Protein AF-A0A7R9WR29-F1 (afdb_monomer_lite)

Foldseek 3Di:
DLVLLLFLAPVSLVVLVVCCVVPVCLQCVADPFQDGSLLNLLQNADPDPDPPPPDPPPPVPPVNDSVVSSVVSNVVSCVSPVCQLCRATNQRDGSLVNNVRHDVSSNVVSVVSNCVVPVPDPPVDRDPDPPPVPVCVVNPPPPD

Secondary structure (DSSP, 8-state):
-HHHHH--SHHHHHHHHHHHHH-GGGGS---TTS--HHHHHHH-----S--TT------S-GGG-HHHHHHHHHHHHHHH-GGGGG---TTS--HHHHHTTS-HHHHHHHHHHHHHH-TT--TT---SS----TTTHHHHTT--

Radius of gyration: 15.44 Å; chains: 1; bounding box: 42×30×42 Å

pLDDT: mean 76.86, std 19.45, range [32.66, 97.06]

Sequence (144 aa):
MHYAAVSRSHEAFDIVKRIAELAPQSLDHADARGRLPLHYAALSPLLPRSNPDGYMVVDDDDDDDPNEIALRTLRYLIRAYPPGVMRKDDDLCVPWHYAQFADSRRGELLLDSTIEADPGLDHYLVPDGEVRWDIVQICHMNSY

Organism: NCBI:txid1486917

Structure (mmCIF, N/CA/C/O backbone):
data_AF-A0A7R9WR29-F1
#
_entry.id   AF-A0A7R9WR29-F1
#
loop_
_atom_site.group_PDB
_atom_site.id
_atom_site.type_symbol
_atom_site.label_atom_id
_atom_site.label_alt_id
_atom_site.label_comp_id
_atom_site.label_asym_id
_atom_site.label_entity_id
_atom_site.label_seq_id
_atom_site.pdbx_PDB_ins_code
_atom_site.Cartn_x
_atom_site.Cartn_y
_atom_site.Cartn_z
_atom_site.occupancy
_atom_site.B_iso_or_equiv
_atom_site.auth_seq_id
_atom_site.auth_comp_id
_atom_site.auth_asym_id
_atom_site.auth_atom_id
_atom_site.pdbx_PDB_model_num
ATOM 1 N N . MET A 1 1 ? -8.251 -7.319 -6.249 1.00 84.00 1 MET A N 1
ATOM 2 C CA . MET A 1 1 ? -7.565 -6.045 -5.948 1.00 84.00 1 MET A CA 1
ATOM 3 C C . MET A 1 1 ? -6.106 -6.255 -5.554 1.00 84.00 1 MET A C 1
ATOM 5 O O . MET A 1 1 ? -5.259 -5.720 -6.248 1.00 84.00 1 MET A O 1
ATOM 9 N N . HIS A 1 2 ? -5.798 -7.082 -4.544 1.00 85.56 2 HIS A N 1
ATOM 10 C CA . HIS A 1 2 ? -4.422 -7.376 -4.090 1.00 85.56 2 HIS A CA 1
ATOM 11 C C . HIS A 1 2 ? -3.409 -7.671 -5.217 1.00 85.56 2 HIS A C 1
ATOM 13 O O . HIS A 1 2 ? -2.386 -7.004 -5.305 1.00 85.56 2 HIS A O 1
ATOM 19 N N . TYR A 1 3 ? -3.726 -8.589 -6.140 1.00 83.44 3 TYR A N 1
ATOM 20 C CA . TYR A 1 3 ? -2.842 -8.917 -7.272 1.00 83.44 3 TYR A CA 1
ATOM 21 C C . TYR A 1 3 ? -2.610 -7.760 -8.252 1.00 83.44 3 TYR A C 1
ATOM 23 O O . TYR A 1 3 ? -1.525 -7.628 -8.804 1.00 83.44 3 TYR A O 1
ATOM 31 N N . ALA A 1 4 ? -3.615 -6.910 -8.469 1.00 85.25 4 ALA A N 1
ATOM 32 C CA . ALA A 1 4 ? -3.455 -5.743 -9.329 1.00 85.25 4 ALA A CA 1
ATOM 33 C C . ALA A 1 4 ? -2.592 -4.670 -8.643 1.00 85.25 4 ALA A C 1
ATOM 35 O O . ALA A 1 4 ? -1.818 -4.001 -9.310 1.00 85.25 4 ALA A O 1
ATOM 36 N N . ALA A 1 5 ? -2.664 -4.563 -7.311 1.00 86.00 5 ALA A N 1
ATOM 37 C CA . ALA A 1 5 ? -1.912 -3.581 -6.531 1.00 86.00 5 ALA A CA 1
ATOM 38 C C . ALA A 1 5 ? -0.395 -3.840 -6.485 1.00 86.00 5 ALA A C 1
ATOM 40 O O . ALA A 1 5 ? 0.364 -2.895 -6.300 1.00 86.00 5 ALA A O 1
ATOM 41 N N . VAL A 1 6 ? 0.057 -5.090 -6.656 1.00 84.75 6 VAL A N 1
ATOM 42 C CA . VAL A 1 6 ? 1.496 -5.415 -6.749 1.00 84.75 6 VAL A CA 1
ATOM 43 C C . VAL A 1 6 ? 2.046 -5.291 -8.177 1.00 84.75 6 VAL A C 1
ATOM 45 O O . VAL A 1 6 ? 3.256 -5.138 -8.359 1.00 84.75 6 VAL A O 1
ATOM 48 N N . SER A 1 7 ? 1.169 -5.363 -9.182 1.00 83.38 7 SER A N 1
ATOM 49 C CA . SER A 1 7 ? 1.547 -5.286 -10.593 1.00 83.38 7 SER A CA 1
ATOM 50 C C . SER A 1 7 ? 2.016 -3.880 -10.973 1.00 83.38 7 SER A C 1
ATOM 52 O O . SER A 1 7 ? 1.637 -2.883 -10.365 1.00 83.38 7 SER A O 1
ATOM 54 N N . ARG A 1 8 ? 2.861 -3.818 -12.000 1.00 81.50 8 ARG A N 1
ATOM 55 C CA . ARG A 1 8 ? 3.545 -2.608 -12.466 1.00 81.50 8 ARG A CA 1
ATOM 56 C C . ARG A 1 8 ? 3.156 -2.204 -13.884 1.00 81.50 8 ARG A C 1
ATOM 58 O O . ARG A 1 8 ? 3.945 -1.581 -14.578 1.00 81.50 8 ARG A O 1
ATOM 65 N N . SER A 1 9 ? 1.979 -2.617 -14.332 1.00 87.19 9 SER A N 1
ATOM 66 C CA . SER A 1 9 ? 1.491 -2.288 -15.669 1.00 87.19 9 SER A CA 1
ATOM 67 C C . SER A 1 9 ? 0.404 -1.221 -15.606 1.00 87.19 9 SER A C 1
ATOM 69 O O . SER A 1 9 ? -0.324 -1.118 -14.609 1.00 87.19 9 SER A O 1
ATOM 71 N N . HIS A 1 10 ? 0.270 -0.441 -16.677 1.00 87.75 10 HIS A N 1
ATOM 72 C CA . HIS A 1 10 ? -0.795 0.551 -16.802 1.00 87.75 10 HIS A CA 1
ATOM 73 C C . HIS A 1 10 ? -2.181 -0.078 -16.657 1.00 87.75 10 HIS A C 1
ATOM 75 O O . HIS A 1 10 ? -3.036 0.458 -15.952 1.00 87.75 10 HIS A O 1
ATOM 81 N N . GLU A 1 11 ? -2.385 -1.267 -17.227 1.00 91.00 11 GLU A N 1
ATOM 82 C CA . GLU A 1 11 ? -3.655 -1.986 -17.128 1.00 91.00 11 GLU A CA 1
ATOM 83 C C . GLU A 1 11 ? -3.968 -2.346 -15.679 1.00 91.00 11 GLU A C 1
ATOM 85 O O . GLU A 1 11 ? -5.113 -2.241 -15.239 1.00 91.00 11 GLU A O 1
ATOM 90 N N . ALA A 1 12 ? -2.958 -2.755 -14.908 1.00 90.38 12 ALA A N 1
ATOM 91 C CA . ALA A 1 12 ? -3.156 -3.061 -13.503 1.00 90.38 12 ALA A CA 1
ATOM 92 C C . ALA A 1 12 ? -3.493 -1.809 -12.687 1.00 90.38 12 ALA A C 1
ATOM 94 O O . ALA A 1 12 ? -4.398 -1.870 -11.850 1.00 90.38 12 ALA A O 1
ATOM 95 N N . PHE A 1 13 ? -2.837 -0.678 -12.963 1.00 92.75 13 PHE A N 1
ATOM 96 C CA . PHE A 1 13 ? -3.190 0.607 -12.360 1.00 92.75 13 PHE A CA 1
ATOM 97 C C . PHE A 1 13 ? -4.643 0.993 -12.675 1.00 92.75 13 PHE A C 1
ATOM 99 O O . PHE A 1 13 ? -5.404 1.325 -11.762 1.00 92.75 13 PHE A O 1
ATOM 106 N N . ASP A 1 14 ? -5.061 0.886 -13.936 1.00 94.75 14 ASP A N 1
ATOM 107 C CA . ASP A 1 14 ? -6.429 1.198 -14.354 1.00 94.75 14 ASP A CA 1
ATOM 108 C C . ASP A 1 14 ? -7.456 0.263 -13.710 1.00 94.75 14 ASP A C 1
ATOM 110 O O . ASP A 1 14 ? -8.519 0.712 -13.275 1.00 94.75 14 ASP A O 1
ATOM 114 N N . ILE A 1 15 ? -7.130 -1.025 -13.564 1.00 94.81 15 ILE A N 1
ATOM 115 C CA . ILE A 1 15 ? -7.955 -1.987 -12.825 1.00 94.81 15 ILE A CA 1
ATOM 116 C C . ILE A 1 15 ? -8.069 -1.579 -11.353 1.00 94.81 15 ILE A C 1
ATOM 118 O O . ILE A 1 15 ? -9.177 -1.576 -10.812 1.00 94.81 15 ILE A O 1
ATOM 122 N N . VAL A 1 16 ? -6.962 -1.224 -10.691 1.00 94.44 16 VAL A N 1
ATOM 123 C CA . VAL A 1 16 ? -6.971 -0.762 -9.291 1.00 94.44 16 VAL A CA 1
ATOM 124 C C . VAL A 1 16 ? -7.855 0.470 -9.144 1.00 94.44 16 VAL A C 1
ATOM 126 O O . VAL A 1 16 ? -8.746 0.479 -8.290 1.00 94.44 16 VAL A O 1
ATOM 129 N N . LYS A 1 17 ? -7.651 1.472 -10.001 1.00 95.94 17 LYS A N 1
ATOM 130 C CA . LYS A 1 17 ? -8.436 2.706 -10.024 1.00 95.94 17 LYS A CA 1
ATOM 131 C C . LYS A 1 17 ? -9.919 2.411 -10.226 1.00 95.94 17 LYS A C 1
ATOM 133 O O . LYS A 1 17 ? -10.753 2.861 -9.446 1.00 95.94 17 LYS A O 1
ATOM 138 N N . ARG A 1 18 ? -10.256 1.588 -11.220 1.00 96.62 18 ARG A N 1
ATOM 139 C CA . ARG A 1 18 ? -11.647 1.258 -11.537 1.00 96.62 18 ARG A CA 1
ATOM 140 C C . ARG A 1 18 ? -12.334 0.478 -10.420 1.00 96.62 18 ARG A C 1
ATOM 142 O O . ARG A 1 18 ? -13.504 0.728 -10.140 1.00 96.62 18 ARG A O 1
ATOM 149 N N . ILE A 1 19 ? -11.633 -0.457 -9.779 1.00 94.88 19 ILE A N 1
ATOM 150 C CA . ILE A 1 19 ? -12.163 -1.195 -8.626 1.00 94.88 19 ILE A CA 1
ATOM 151 C C . ILE A 1 19 ? -12.405 -0.237 -7.455 1.00 94.88 19 ILE A C 1
ATOM 153 O O . ILE A 1 19 ? -13.479 -0.289 -6.866 1.00 94.88 19 ILE A O 1
ATOM 157 N N . ALA A 1 20 ? -11.457 0.654 -7.149 1.00 95.44 20 ALA A N 1
ATOM 158 C CA . ALA A 1 20 ? -11.601 1.631 -6.071 1.00 95.44 20 ALA A CA 1
ATOM 159 C C . ALA A 1 20 ? -12.769 2.606 -6.307 1.00 95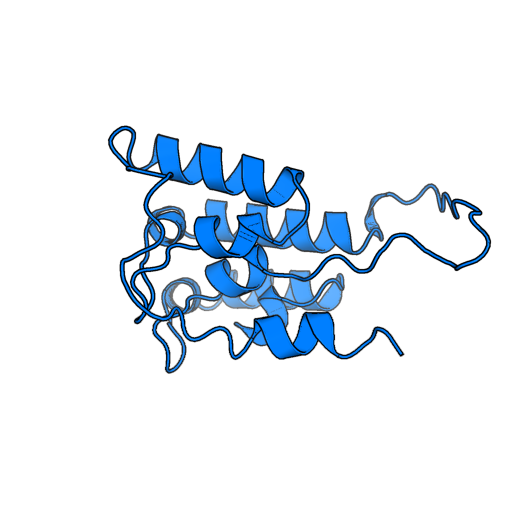.44 20 ALA A C 1
ATOM 161 O O . ALA A 1 20 ? -13.471 2.955 -5.364 1.00 95.44 20 ALA A O 1
ATOM 162 N N . GLU A 1 21 ? -13.013 3.007 -7.557 1.00 95.06 21 GLU A N 1
ATOM 163 C CA . GLU A 1 21 ? -14.147 3.863 -7.930 1.00 95.06 21 GLU A CA 1
ATOM 164 C C . GLU A 1 21 ? -15.499 3.141 -7.816 1.00 95.06 21 GLU A C 1
ATOM 166 O O . GLU A 1 21 ? -16.482 3.733 -7.371 1.00 95.06 21 GLU A O 1
ATOM 171 N N . LEU A 1 22 ? -15.570 1.867 -8.220 1.00 97.06 22 LEU A N 1
ATOM 172 C CA . LEU A 1 22 ? -16.816 1.089 -8.210 1.00 97.06 22 LEU A CA 1
ATOM 173 C C . LEU A 1 22 ? -17.143 0.475 -6.843 1.00 97.06 22 LEU A C 1
ATOM 175 O O . LEU A 1 22 ? -18.313 0.267 -6.525 1.00 97.06 22 LEU A O 1
ATOM 179 N N . ALA A 1 23 ? -16.120 0.142 -6.061 1.00 95.94 23 ALA A N 1
ATOM 180 C CA . ALA A 1 23 ? -16.243 -0.524 -4.773 1.00 95.94 23 ALA A CA 1
ATOM 181 C C . ALA A 1 23 ? -15.191 0.003 -3.776 1.00 95.94 23 ALA A C 1
ATOM 183 O O . ALA A 1 23 ? -14.290 -0.743 -3.401 1.00 95.94 23 ALA A O 1
ATOM 184 N N . PRO A 1 24 ? -15.299 1.254 -3.290 1.00 94.62 24 PRO A N 1
ATOM 185 C CA . PRO A 1 24 ? -14.325 1.847 -2.365 1.00 94.62 24 PRO A CA 1
ATOM 186 C C . PRO A 1 24 ? -14.024 0.993 -1.124 1.00 94.62 24 PRO A C 1
ATOM 188 O O . PRO A 1 24 ? -12.889 0.944 -0.656 1.00 94.62 24 PRO A O 1
ATOM 191 N N . GLN A 1 25 ? -15.017 0.254 -0.621 1.00 93.81 25 GLN A N 1
ATOM 192 C CA . GLN A 1 25 ? -14.868 -0.662 0.511 1.00 93.81 25 GLN A CA 1
ATOM 193 C C . GLN A 1 25 ? -13.861 -1.795 0.260 1.00 93.81 25 GLN A C 1
ATOM 195 O O . GLN A 1 25 ? -13.369 -2.395 1.211 1.00 93.81 25 GLN A O 1
ATOM 200 N N . SER A 1 26 ? -13.528 -2.100 -1.000 1.00 93.81 26 SER A N 1
ATOM 201 C CA . SER A 1 26 ? -12.516 -3.110 -1.316 1.00 93.81 26 SER A CA 1
ATOM 202 C C . SER A 1 26 ? -11.097 -2.671 -0.949 1.00 93.81 26 SER A C 1
ATOM 204 O O . SER A 1 26 ? -10.213 -3.522 -0.895 1.00 93.81 26 SER A O 1
ATOM 206 N N . LEU A 1 27 ? -10.866 -1.375 -0.701 1.00 93.81 27 LEU A N 1
ATOM 207 C CA . LEU A 1 27 ? -9.579 -0.843 -0.236 1.00 93.81 27 LEU A CA 1
ATOM 208 C C . LEU A 1 27 ? -9.243 -1.290 1.198 1.00 93.81 27 LEU A C 1
ATOM 210 O O . LEU A 1 27 ? -8.068 -1.466 1.508 1.00 93.81 27 LEU A O 1
ATOM 214 N N . ASP A 1 28 ? -10.262 -1.522 2.032 1.00 94.75 28 ASP A N 1
ATOM 215 C CA . ASP A 1 28 ? -10.146 -2.063 3.401 1.00 94.75 28 ASP A CA 1
ATOM 216 C C . ASP A 1 28 ? -10.448 -3.575 3.457 1.00 94.75 28 ASP A C 1
ATOM 218 O O . ASP A 1 28 ? -10.523 -4.193 4.518 1.00 94.75 28 ASP A O 1
ATOM 222 N N . HIS A 1 29 ? -10.643 -4.217 2.303 1.00 95.06 29 HIS A N 1
ATOM 223 C CA . HIS A 1 29 ? -10.851 -5.657 2.266 1.00 95.06 29 HIS A CA 1
ATOM 224 C C . HIS A 1 29 ? -9.505 -6.372 2.334 1.00 95.06 29 HIS A C 1
ATOM 226 O O . HIS A 1 29 ? -8.811 -6.483 1.325 1.00 95.06 29 HIS A O 1
ATOM 232 N N . ALA A 1 30 ? -9.153 -6.846 3.524 1.00 94.56 30 ALA A N 1
ATOM 233 C CA . ALA A 1 30 ? -7.947 -7.622 3.763 1.00 94.56 30 ALA A CA 1
ATOM 234 C C . ALA A 1 30 ? -8.013 -9.031 3.149 1.00 94.56 30 ALA A C 1
ATOM 236 O O . ALA A 1 30 ? -9.083 -9.636 3.044 1.00 94.56 30 ALA A O 1
ATOM 237 N N . ASP A 1 31 ? -6.854 -9.564 2.762 1.00 92.69 31 ASP A N 1
ATOM 238 C CA . ASP A 1 31 ? -6.695 -10.978 2.425 1.00 92.69 31 ASP A CA 1
ATOM 239 C C . ASP A 1 31 ? -6.738 -11.886 3.676 1.00 92.69 31 ASP A C 1
ATOM 241 O O . ASP A 1 31 ? -6.980 -11.446 4.799 1.00 92.69 31 ASP A O 1
ATOM 245 N N . ALA A 1 32 ? -6.478 -13.184 3.487 1.00 92.25 32 ALA A N 1
ATOM 246 C CA . ALA A 1 32 ? -6.459 -14.173 4.569 1.00 92.25 32 ALA A CA 1
ATOM 247 C C . ALA A 1 32 ? -5.335 -13.977 5.609 1.00 92.25 32 ALA A C 1
ATOM 249 O O . ALA A 1 32 ? -5.235 -14.792 6.522 1.00 92.25 32 ALA A O 1
ATOM 250 N N . ARG A 1 33 ? -4.475 -12.964 5.446 1.00 87.00 33 ARG A N 1
ATOM 251 C CA . ARG A 1 33 ? -3.405 -12.598 6.383 1.00 87.00 33 ARG A CA 1
ATOM 252 C C . ARG A 1 33 ? -3.574 -11.189 6.952 1.00 87.00 33 ARG A C 1
ATOM 254 O O . ARG A 1 33 ? -2.605 -10.594 7.413 1.00 87.00 33 ARG A O 1
ATOM 261 N N . GLY A 1 34 ? -4.756 -10.592 6.812 1.00 92.31 34 GLY A N 1
ATOM 262 C CA . GLY A 1 34 ? -4.990 -9.222 7.264 1.00 92.31 34 GLY A CA 1
ATOM 263 C C . GLY A 1 34 ? -4.393 -8.149 6.343 1.00 92.31 34 GLY A C 1
ATOM 264 O O . GLY A 1 34 ? -4.498 -6.958 6.640 1.00 92.31 34 GLY A O 1
ATOM 265 N N . ARG A 1 35 ? -3.807 -8.514 5.194 1.00 92.06 35 ARG A N 1
ATOM 266 C CA . ARG A 1 35 ? -3.132 -7.549 4.319 1.00 92.06 35 ARG A CA 1
ATOM 267 C C . ARG A 1 35 ? -4.113 -6.893 3.370 1.00 92.06 35 ARG A C 1
ATOM 269 O O . ARG A 1 35 ? -4.718 -7.547 2.530 1.00 92.06 35 ARG A O 1
ATOM 276 N N . LEU A 1 36 ? -4.195 -5.573 3.462 1.00 94.44 36 LEU A N 1
ATOM 277 C CA . LEU A 1 36 ? -4.823 -4.709 2.463 1.00 94.44 36 LEU A CA 1
ATOM 278 C C . LEU A 1 36 ? -4.062 -4.688 1.123 1.00 94.44 36 LEU A C 1
ATOM 280 O O . LEU A 1 36 ? -2.849 -4.922 1.108 1.00 94.44 36 LEU A O 1
ATOM 284 N N . PRO A 1 37 ? -4.702 -4.254 0.016 1.00 94.12 37 PRO A N 1
ATOM 285 C CA . PRO A 1 37 ? -4.016 -3.981 -1.251 1.00 94.12 37 PRO A CA 1
ATOM 286 C C . PRO A 1 37 ? -2.827 -3.020 -1.104 1.00 94.12 37 PRO A C 1
ATOM 288 O O . PRO A 1 37 ? -1.845 -3.139 -1.831 1.00 94.12 37 PRO A O 1
ATOM 291 N N . LEU A 1 38 ? -2.889 -2.106 -0.130 1.00 94.12 38 LEU A N 1
ATOM 292 C CA . LEU A 1 38 ? -1.826 -1.150 0.165 1.00 94.12 38 LEU A CA 1
ATOM 293 C C . LEU A 1 38 ? -0.515 -1.817 0.634 1.00 94.12 38 LEU A C 1
ATOM 295 O O . LEU A 1 38 ? 0.554 -1.370 0.228 1.00 94.12 38 LEU A O 1
ATOM 299 N N . HIS A 1 39 ? -0.576 -2.918 1.395 1.00 90.94 39 HIS A N 1
ATOM 300 C CA . HIS A 1 39 ? 0.619 -3.685 1.794 1.00 90.94 39 HIS A CA 1
ATOM 301 C C . HIS A 1 39 ? 1.342 -4.271 0.575 1.00 90.94 39 HIS A C 1
ATOM 303 O O . HIS A 1 39 ? 2.565 -4.252 0.476 1.00 90.94 39 HIS A O 1
ATOM 309 N N . TYR A 1 40 ? 0.572 -4.757 -0.398 1.00 88.50 40 TYR A N 1
ATOM 310 C CA . TYR A 1 40 ? 1.109 -5.326 -1.630 1.00 88.50 40 TYR A CA 1
ATOM 311 C C . TYR A 1 40 ? 1.713 -4.270 -2.560 1.00 88.50 40 TYR A C 1
ATOM 313 O O . TYR A 1 40 ? 2.760 -4.512 -3.162 1.00 88.50 40 TYR A O 1
ATOM 321 N N . ALA A 1 41 ? 1.087 -3.094 -2.648 1.00 90.00 41 ALA A N 1
ATOM 322 C CA . ALA A 1 41 ? 1.643 -1.963 -3.389 1.00 90.00 41 ALA A CA 1
ATOM 323 C C . ALA A 1 41 ? 2.958 -1.455 -2.772 1.00 90.00 41 ALA A C 1
ATOM 325 O O . ALA A 1 41 ? 3.861 -1.045 -3.502 1.00 90.00 41 ALA A O 1
ATOM 326 N N . ALA A 1 42 ? 3.085 -1.524 -1.442 1.00 88.31 42 ALA A N 1
ATOM 327 C CA . ALA A 1 42 ? 4.299 -1.156 -0.717 1.00 88.31 42 ALA A CA 1
ATOM 328 C C . ALA A 1 42 ? 5.482 -2.093 -1.019 1.00 88.31 42 ALA A C 1
ATOM 330 O O . ALA A 1 42 ? 6.607 -1.634 -1.191 1.00 88.31 42 ALA A O 1
ATOM 331 N N . LEU A 1 43 ? 5.216 -3.395 -1.139 1.00 80.25 43 LEU A N 1
ATOM 332 C CA . LEU A 1 43 ? 6.235 -4.426 -1.334 1.00 80.25 43 LEU A CA 1
ATOM 333 C C . LEU A 1 43 ? 6.883 -4.431 -2.728 1.00 80.25 43 LEU A C 1
ATOM 335 O O . LEU A 1 43 ? 8.031 -4.847 -2.840 1.00 80.25 43 LEU A O 1
ATOM 339 N N . SER A 1 44 ? 6.139 -4.067 -3.782 1.00 67.44 44 SER A N 1
ATOM 340 C CA . SER A 1 44 ? 6.435 -4.425 -5.184 1.00 67.44 44 SER A CA 1
ATOM 341 C C . SER A 1 44 ? 7.954 -4.474 -5.502 1.00 67.44 44 SER A C 1
ATOM 343 O O . SER A 1 44 ? 8.599 -3.424 -5.580 1.00 67.44 44 SER A O 1
ATOM 345 N N . PRO A 1 45 ? 8.553 -5.674 -5.664 1.00 59.22 45 PRO A N 1
ATOM 346 C CA . PRO A 1 45 ? 10.003 -5.873 -5.560 1.00 59.22 45 PRO A CA 1
ATOM 347 C C . PRO A 1 45 ? 10.769 -5.181 -6.662 1.00 59.22 45 PRO A C 1
ATOM 349 O O . PRO A 1 45 ? 10.440 -5.404 -7.820 1.00 59.22 45 PRO A O 1
ATOM 352 N N . LEU A 1 46 ? 11.807 -4.410 -6.341 1.00 53.69 46 LEU A N 1
ATOM 353 C CA . LEU A 1 46 ? 12.700 -3.821 -7.340 1.00 53.69 46 LEU A CA 1
ATOM 354 C C . LEU A 1 46 ? 13.048 -4.870 -8.409 1.00 53.69 46 LEU A C 1
ATOM 356 O O . LEU A 1 46 ? 13.717 -5.858 -8.128 1.00 53.69 46 LEU A O 1
ATOM 360 N N . LEU A 1 47 ? 12.559 -4.669 -9.636 1.00 49.59 47 LEU A N 1
ATOM 361 C CA . LEU A 1 47 ? 13.244 -5.254 -10.771 1.00 49.59 47 LEU A CA 1
ATOM 362 C C . LEU A 1 47 ? 14.477 -4.370 -10.856 1.00 49.59 47 LEU A C 1
ATOM 364 O O . LEU A 1 47 ? 14.306 -3.146 -10.947 1.00 49.59 47 LEU A O 1
ATOM 368 N N . PRO A 1 48 ? 15.691 -4.920 -10.708 1.00 45.28 48 PRO A N 1
ATOM 369 C CA . PRO A 1 48 ? 16.861 -4.100 -10.910 1.00 45.28 48 PRO A CA 1
ATOM 370 C C . PRO A 1 48 ? 16.719 -3.469 -12.299 1.00 45.28 48 PRO A C 1
ATOM 372 O O . PRO A 1 48 ? 16.313 -4.136 -13.256 1.00 45.28 48 PRO A O 1
ATOM 375 N N . ARG A 1 49 ? 16.986 -2.160 -12.398 1.00 49.34 49 ARG A N 1
ATOM 376 C CA . ARG A 1 49 ? 17.236 -1.496 -13.683 1.00 49.34 49 ARG A CA 1
ATOM 377 C C . ARG A 1 49 ? 18.505 -2.123 -14.259 1.00 49.34 49 ARG A C 1
ATOM 379 O O . ARG A 1 49 ? 19.583 -1.551 -14.178 1.00 49.34 49 ARG A O 1
ATOM 386 N N . SER A 1 50 ? 18.425 -3.352 -14.730 1.00 41.62 50 SER A N 1
ATOM 387 C CA . SER A 1 50 ? 19.579 -4.054 -15.251 1.00 41.62 50 SER A CA 1
ATOM 388 C C . SER A 1 50 ? 19.117 -4.947 -16.375 1.00 41.62 50 SER A C 1
ATOM 390 O O . SER A 1 50 ? 18.823 -6.127 -16.197 1.00 41.62 50 SER A O 1
ATOM 392 N N . ASN A 1 51 ? 19.154 -4.364 -17.566 1.00 44.31 51 ASN A N 1
ATOM 393 C CA . ASN A 1 51 ? 19.839 -5.088 -18.607 1.00 44.31 51 ASN A CA 1
ATOM 394 C C . ASN A 1 51 ? 21.301 -5.304 -18.130 1.00 44.31 51 ASN A C 1
ATOM 396 O O . ASN A 1 51 ? 21.926 -4.333 -17.689 1.00 44.31 51 ASN A O 1
ATOM 400 N N . PRO A 1 52 ? 21.843 -6.534 -18.143 1.00 47.62 52 PRO A N 1
ATOM 401 C CA . PRO A 1 52 ? 23.176 -6.854 -17.610 1.00 47.62 52 PRO A CA 1
ATOM 402 C C . PRO A 1 52 ? 24.335 -6.068 -18.255 1.00 47.62 52 PRO A C 1
ATOM 404 O O . PRO A 1 52 ? 25.431 -6.052 -17.702 1.00 47.62 52 PRO A O 1
ATOM 407 N N . ASP A 1 53 ? 24.085 -5.364 -19.364 1.00 49.38 53 ASP A N 1
ATOM 408 C CA . ASP A 1 53 ? 25.085 -4.595 -20.117 1.00 49.38 53 ASP A CA 1
ATOM 409 C C . ASP A 1 53 ? 25.106 -3.080 -19.826 1.00 49.38 53 ASP A C 1
ATOM 411 O O . ASP A 1 53 ? 25.822 -2.336 -20.494 1.00 49.38 53 ASP A O 1
ATOM 415 N N . GLY A 1 54 ? 24.341 -2.580 -18.848 1.00 41.94 54 GLY A N 1
ATOM 416 C CA . GLY A 1 54 ? 24.528 -1.212 -18.338 1.00 41.94 54 GLY A CA 1
ATOM 417 C C . GLY A 1 54 ? 24.181 -0.063 -19.298 1.00 41.94 54 GLY A C 1
ATOM 418 O O . GLY A 1 54 ? 24.623 1.063 -19.070 1.00 41.94 54 GLY A O 1
ATOM 419 N N . TYR A 1 55 ? 23.384 -0.293 -20.346 1.00 42.91 55 TYR A N 1
ATOM 420 C CA . TYR A 1 55 ? 22.794 0.804 -21.114 1.00 42.91 55 TYR A CA 1
ATOM 421 C C . TYR A 1 55 ? 21.455 1.223 -20.498 1.00 42.91 55 TYR A C 1
ATOM 423 O O . TYR A 1 55 ? 20.535 0.420 -20.350 1.00 42.91 55 TYR A O 1
ATOM 431 N N . MET A 1 56 ? 21.354 2.500 -20.123 1.00 45.12 56 MET A N 1
ATOM 432 C CA . MET A 1 56 ? 20.071 3.124 -19.825 1.00 45.12 56 MET A CA 1
ATOM 433 C C . MET A 1 56 ? 19.290 3.200 -21.136 1.00 45.12 56 MET A C 1
ATOM 435 O O . MET A 1 56 ? 19.647 3.988 -22.010 1.00 45.12 56 MET A O 1
ATOM 439 N N . VAL A 1 57 ? 18.243 2.389 -21.287 1.00 47.34 57 VAL A N 1
ATOM 440 C CA . VAL A 1 57 ? 17.182 2.734 -22.234 1.00 47.34 57 VAL A CA 1
ATOM 441 C C . VAL A 1 57 ? 16.401 3.852 -21.556 1.00 47.34 57 VAL A C 1
ATOM 443 O O . VAL A 1 57 ? 15.545 3.612 -20.711 1.00 47.34 57 VAL A O 1
ATOM 446 N N . VAL A 1 58 ? 16.823 5.084 -21.821 1.00 47.56 58 VAL A N 1
ATOM 447 C CA . VAL A 1 58 ? 15.963 6.253 -21.674 1.00 47.56 58 VAL A CA 1
ATOM 448 C C . VAL A 1 58 ? 15.023 6.220 -22.872 1.00 47.56 58 VAL A C 1
ATOM 450 O O . VAL A 1 58 ? 15.298 6.825 -23.902 1.00 47.56 58 VAL A O 1
ATOM 453 N N . ASP A 1 59 ? 13.965 5.419 -22.774 1.00 50.41 59 ASP A N 1
ATOM 454 C CA . ASP A 1 59 ? 12.763 5.770 -23.517 1.00 50.41 59 ASP A CA 1
ATOM 455 C C . ASP A 1 59 ? 12.205 6.985 -22.767 1.00 50.41 59 ASP A C 1
ATOM 457 O O . ASP A 1 59 ? 11.875 6.893 -21.587 1.00 50.41 59 ASP A O 1
ATOM 461 N N . ASP A 1 60 ? 12.227 8.150 -23.419 1.00 53.09 60 ASP A N 1
ATOM 462 C CA . ASP A 1 60 ? 11.871 9.467 -22.859 1.00 53.09 60 ASP A CA 1
ATOM 463 C C . ASP A 1 60 ? 10.393 9.577 -22.403 1.00 53.09 60 ASP A C 1
ATOM 465 O O . ASP A 1 60 ? 9.952 10.638 -21.960 1.00 53.09 60 ASP A O 1
ATOM 469 N N . ASP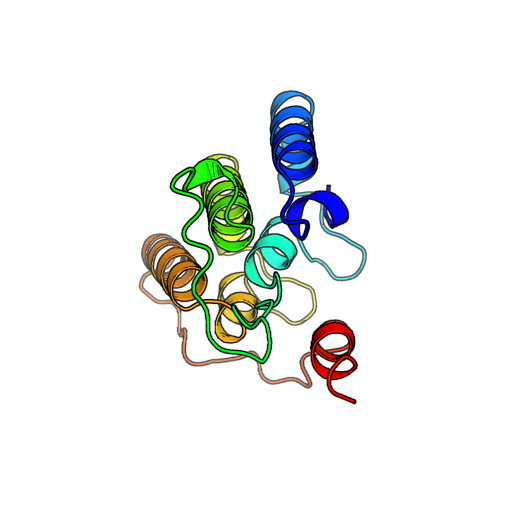 A 1 61 ? 9.627 8.487 -22.476 1.00 56.53 61 ASP A N 1
ATOM 470 C CA . ASP A 1 61 ? 8.276 8.379 -21.941 1.00 56.53 61 ASP A CA 1
ATOM 471 C C . ASP A 1 61 ? 8.338 7.819 -20.506 1.00 56.53 61 ASP A C 1
ATOM 473 O O . ASP A 1 61 ? 8.087 6.641 -20.252 1.00 56.53 61 ASP A O 1
ATOM 477 N N . ASP A 1 62 ? 8.649 8.696 -19.542 1.00 58.03 62 ASP A N 1
ATOM 478 C CA . ASP A 1 62 ? 8.648 8.422 -18.087 1.00 58.03 62 ASP A CA 1
ATOM 479 C C . ASP A 1 62 ? 7.355 7.728 -17.580 1.00 58.03 62 ASP A C 1
ATOM 481 O O . ASP A 1 62 ? 7.341 7.166 -16.481 1.00 58.03 62 ASP A O 1
ATOM 485 N N . ASP A 1 63 ? 6.261 7.770 -18.353 1.00 61.25 63 ASP A N 1
ATOM 486 C CA . ASP A 1 63 ? 4.980 7.144 -18.009 1.00 61.25 63 ASP A CA 1
ATOM 487 C C . ASP A 1 63 ? 5.061 5.604 -17.953 1.00 61.25 63 ASP A C 1
ATOM 489 O O . ASP A 1 63 ? 4.362 5.017 -17.124 1.00 61.25 63 ASP A O 1
ATOM 493 N N . ASP A 1 64 ? 5.939 4.964 -18.737 1.00 71.44 64 ASP A N 1
ATOM 494 C CA . ASP A 1 64 ? 6.050 3.497 -18.822 1.00 71.44 64 ASP A CA 1
ATOM 495 C C . ASP A 1 64 ? 7.069 2.883 -17.832 1.00 71.44 64 ASP A C 1
ATOM 497 O O . ASP A 1 64 ? 7.222 1.657 -17.796 1.00 71.44 64 ASP A O 1
ATOM 501 N N . ASP A 1 65 ? 7.760 3.676 -16.987 1.00 80.25 65 ASP A N 1
ATOM 502 C CA . ASP A 1 65 ? 8.681 3.116 -15.979 1.00 80.25 65 ASP A CA 1
ATOM 503 C C . ASP A 1 65 ? 7.881 2.251 -14.977 1.00 80.25 65 ASP A C 1
ATOM 505 O O . ASP A 1 65 ? 7.081 2.777 -14.189 1.00 80.25 65 ASP A O 1
ATOM 509 N N . PRO A 1 66 ? 8.124 0.924 -14.909 1.00 80.12 66 PRO A N 1
ATOM 510 C CA . PRO A 1 66 ? 7.391 0.030 -14.015 1.00 80.12 66 PRO A CA 1
ATOM 511 C C . PRO A 1 66 ? 7.483 0.443 -12.537 1.00 80.12 66 PRO A C 1
ATOM 513 O O . PRO A 1 66 ? 6.601 0.127 -11.727 1.00 80.12 66 PRO A O 1
ATOM 516 N N . ASN A 1 67 ? 8.555 1.132 -12.139 1.00 80.12 67 ASN A N 1
ATOM 517 C CA . ASN A 1 67 ? 8.695 1.644 -10.784 1.00 80.12 67 ASN A CA 1
ATOM 518 C C . ASN A 1 67 ? 7.854 2.897 -10.539 1.00 80.12 67 ASN A C 1
ATOM 520 O O . ASN A 1 67 ? 7.290 3.002 -9.441 1.00 80.12 67 ASN A O 1
ATOM 524 N N . GLU A 1 68 ? 7.724 3.778 -11.535 1.00 85.75 68 GLU A N 1
ATOM 525 C CA . GLU A 1 68 ? 6.835 4.941 -11.476 1.00 85.75 68 GLU A CA 1
ATOM 526 C C . GLU A 1 68 ? 5.368 4.502 -11.501 1.00 85.75 68 GLU A C 1
ATOM 528 O O . GLU A 1 68 ? 4.586 4.985 -10.685 1.00 85.75 68 GLU A O 1
ATOM 533 N N . ILE A 1 69 ? 4.998 3.495 -12.300 1.00 87.06 69 ILE A N 1
ATOM 534 C CA . ILE A 1 69 ? 3.638 2.925 -12.299 1.00 87.06 69 ILE A CA 1
ATOM 535 C C . ILE A 1 69 ? 3.272 2.359 -10.919 1.00 87.06 69 ILE A C 1
ATOM 537 O O . ILE A 1 69 ? 2.184 2.627 -10.391 1.00 87.06 69 ILE A O 1
ATOM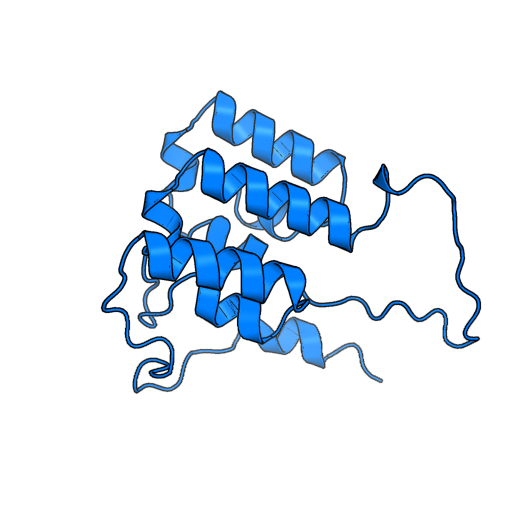 541 N N . ALA A 1 70 ? 4.173 1.613 -10.275 1.00 86.81 70 ALA A N 1
ATOM 542 C CA . ALA A 1 70 ? 3.915 1.124 -8.919 1.00 86.81 70 ALA A CA 1
ATOM 543 C C . ALA A 1 70 ? 3.893 2.255 -7.876 1.00 86.81 70 ALA A C 1
ATOM 545 O O . ALA A 1 70 ? 3.056 2.228 -6.972 1.00 86.81 70 ALA A O 1
ATOM 546 N N . LEU A 1 71 ? 4.737 3.287 -8.006 1.00 88.69 71 LEU A N 1
ATOM 547 C CA . LEU A 1 71 ? 4.665 4.464 -7.133 1.00 88.69 71 LEU A CA 1
ATOM 548 C C . LEU A 1 71 ? 3.345 5.230 -7.322 1.00 88.69 71 LEU A C 1
ATOM 550 O O . LEU A 1 71 ? 2.724 5.647 -6.344 1.00 88.69 71 LEU A O 1
ATOM 554 N N . ARG A 1 72 ? 2.879 5.379 -8.561 1.00 91.50 72 ARG A N 1
ATOM 555 C CA . ARG A 1 72 ? 1.594 5.988 -8.920 1.00 91.50 72 ARG A CA 1
ATOM 556 C C . ARG A 1 72 ? 0.424 5.200 -8.339 1.00 91.50 72 ARG A C 1
ATOM 558 O O . ARG A 1 72 ? -0.487 5.800 -7.767 1.00 91.50 72 ARG A O 1
ATOM 565 N N . THR A 1 73 ? 0.480 3.872 -8.416 1.00 92.38 73 THR A N 1
ATOM 566 C CA . THR A 1 73 ? -0.496 2.967 -7.787 1.00 92.38 73 THR A CA 1
ATOM 567 C C . THR A 1 73 ? -0.524 3.161 -6.274 1.00 92.38 73 THR A C 1
ATOM 569 O O . THR A 1 73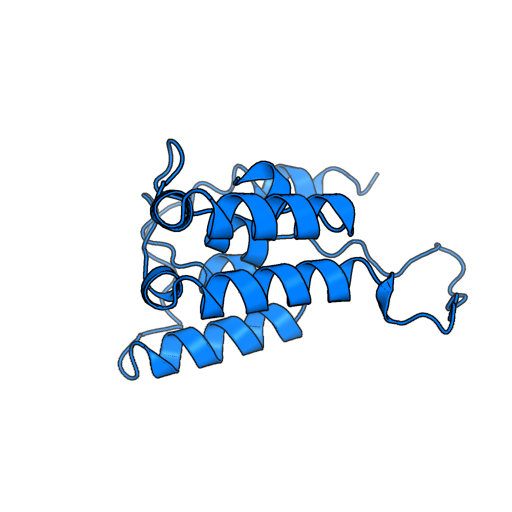 ? -1.593 3.368 -5.698 1.00 92.38 73 THR A O 1
ATOM 572 N N . LEU A 1 74 ? 0.646 3.188 -5.631 1.00 93.75 74 LEU A N 1
ATOM 573 C CA . LEU A 1 74 ? 0.773 3.417 -4.194 1.00 93.75 74 LEU A CA 1
ATOM 574 C C . LEU A 1 74 ? 0.203 4.784 -3.776 1.00 93.75 74 LEU A C 1
ATOM 576 O O . LEU A 1 74 ? -0.643 4.852 -2.885 1.00 93.75 74 LEU A O 1
ATOM 580 N N . ARG A 1 75 ? 0.589 5.866 -4.467 1.00 94.69 75 ARG A N 1
ATOM 581 C CA . ARG A 1 75 ? 0.061 7.224 -4.232 1.00 94.69 75 ARG A CA 1
ATOM 582 C C . ARG A 1 75 ? -1.458 7.273 -4.361 1.00 94.69 75 ARG A C 1
ATOM 584 O O . ARG A 1 75 ? -2.119 7.941 -3.567 1.00 94.69 75 ARG A O 1
ATOM 591 N N . TYR A 1 76 ? -2.010 6.598 -5.366 1.00 96.25 76 TYR A N 1
ATOM 592 C CA . TYR A 1 76 ? -3.453 6.539 -5.561 1.00 96.25 76 TYR A CA 1
ATOM 593 C C . TYR A 1 76 ? -4.145 5.835 -4.389 1.00 96.25 76 TYR A C 1
ATOM 595 O O . TYR A 1 76 ? -5.100 6.382 -3.843 1.00 96.25 76 TYR A O 1
ATOM 603 N N . LEU A 1 77 ? -3.640 4.675 -3.958 1.00 95.81 77 LEU A N 1
ATOM 604 C CA . LEU A 1 77 ? -4.216 3.918 -2.843 1.00 95.81 77 LEU A CA 1
ATOM 605 C C . LEU A 1 77 ? -4.164 4.692 -1.518 1.00 95.81 77 LEU A C 1
ATOM 607 O O . LEU A 1 77 ? -5.170 4.724 -0.814 1.00 95.81 77 LEU A O 1
ATOM 611 N N . ILE A 1 78 ? -3.048 5.368 -1.211 1.00 96.06 78 ILE A N 1
ATOM 612 C CA . ILE A 1 78 ? -2.927 6.223 -0.013 1.00 96.06 78 ILE A CA 1
ATOM 613 C C . ILE A 1 78 ? -3.971 7.344 -0.048 1.00 96.06 78 ILE A C 1
ATOM 615 O O . ILE A 1 78 ? -4.663 7.579 0.937 1.00 96.06 78 ILE A O 1
ATOM 619 N N . ARG A 1 79 ? -4.139 8.016 -1.195 1.00 96.00 79 ARG A N 1
ATOM 620 C CA . ARG A 1 79 ? -5.133 9.094 -1.345 1.00 96.00 79 ARG A CA 1
ATOM 621 C C . ARG A 1 79 ? -6.570 8.589 -1.260 1.00 96.00 79 ARG A C 1
ATOM 623 O O . ARG A 1 79 ? -7.424 9.287 -0.722 1.00 96.00 79 ARG A O 1
ATOM 630 N N . ALA A 1 80 ? -6.842 7.410 -1.813 1.00 96.06 80 ALA A N 1
ATOM 631 C CA . ALA A 1 80 ? -8.175 6.819 -1.824 1.00 96.06 80 ALA A CA 1
ATOM 632 C C . ALA A 1 80 ? -8.576 6.256 -0.451 1.00 96.06 80 ALA A C 1
ATOM 634 O O . ALA A 1 80 ? -9.757 6.276 -0.108 1.00 96.06 80 ALA A O 1
ATOM 635 N N . TYR A 1 81 ? -7.611 5.774 0.340 1.00 96.38 81 TYR A N 1
ATOM 636 C CA . TYR A 1 81 ? -7.853 5.237 1.678 1.00 96.38 81 TYR A CA 1
ATOM 637 C C . TYR A 1 81 ? -6.705 5.559 2.658 1.00 96.38 81 TYR A C 1
ATOM 639 O O . TYR A 1 81 ? -5.917 4.674 3.007 1.00 96.38 81 TYR A O 1
ATOM 647 N N . PRO A 1 82 ? -6.629 6.810 3.158 1.00 95.50 82 PRO A N 1
ATOM 648 C CA . PRO A 1 82 ? -5.563 7.241 4.064 1.00 95.50 82 PRO A CA 1
ATOM 649 C C . PRO A 1 82 ? -5.434 6.410 5.350 1.00 95.50 82 PRO A C 1
ATOM 651 O O . PRO A 1 82 ? -4.309 6.062 5.692 1.00 95.50 82 PRO A O 1
ATOM 654 N N . PRO A 1 83 ? -6.524 5.993 6.039 1.00 94.81 83 PRO A N 1
ATOM 655 C CA . PRO A 1 83 ? -6.403 5.156 7.238 1.00 94.81 83 PRO A CA 1
ATOM 656 C C . PRO A 1 83 ? -5.676 3.824 7.002 1.00 94.81 83 PRO A C 1
ATOM 658 O O . PRO A 1 83 ? -5.148 3.233 7.943 1.00 94.81 83 PRO A O 1
ATOM 661 N N . GLY A 1 84 ? -5.614 3.359 5.749 1.00 93.94 84 GLY A N 1
ATOM 662 C CA . GLY A 1 84 ? -4.926 2.131 5.372 1.00 93.94 84 GLY A CA 1
ATOM 663 C C . GLY A 1 84 ? -3.432 2.137 5.681 1.00 93.94 84 GLY A C 1
ATOM 664 O O . GLY A 1 84 ? -2.881 1.063 5.913 1.00 93.94 84 GLY A O 1
ATOM 665 N N . VAL A 1 85 ? -2.780 3.307 5.739 1.00 94.00 85 VAL A N 1
ATOM 666 C CA . VAL A 1 85 ? -1.336 3.408 6.044 1.00 94.00 85 VAL A CA 1
ATOM 667 C C . VAL A 1 85 ? -1.001 2.943 7.463 1.00 94.00 85 VAL A C 1
ATOM 669 O O . VAL A 1 85 ? 0.125 2.535 7.715 1.00 94.00 85 VAL A O 1
ATOM 672 N N . MET A 1 86 ? -1.989 2.938 8.364 1.00 93.12 86 MET A N 1
ATOM 673 C CA . MET A 1 86 ? -1.858 2.464 9.746 1.00 93.12 86 MET A CA 1
ATOM 674 C C . MET A 1 86 ? -2.515 1.100 9.977 1.00 93.12 86 MET A C 1
ATOM 676 O O . MET A 1 86 ? -2.521 0.595 11.104 1.00 93.12 86 MET A O 1
ATOM 680 N N . ARG A 1 87 ? -3.105 0.487 8.941 1.00 93.12 87 ARG A N 1
ATOM 681 C CA . ARG A 1 87 ? -3.745 -0.820 9.088 1.00 93.12 87 ARG A CA 1
ATOM 682 C C . ARG A 1 87 ? -2.661 -1.868 9.284 1.00 93.12 87 ARG A C 1
ATOM 684 O O . ARG A 1 87 ? -1.816 -2.043 8.420 1.00 93.12 87 ARG A O 1
ATOM 691 N N . LYS A 1 88 ? -2.720 -2.560 10.414 1.00 91.06 88 LYS A N 1
ATOM 692 C CA . LYS A 1 88 ? -1.871 -3.711 10.697 1.00 91.06 88 LYS A CA 1
ATOM 693 C C . LYS A 1 88 ? -2.450 -4.962 10.051 1.00 91.06 88 LYS A C 1
ATOM 695 O O . LYS A 1 88 ? -3.667 -5.161 10.106 1.00 91.06 88 LYS A O 1
ATOM 700 N N . ASP A 1 89 ? -1.577 -5.770 9.473 1.00 89.44 89 ASP A N 1
ATOM 701 C CA . ASP A 1 89 ? -1.873 -7.154 9.124 1.00 89.44 89 ASP A CA 1
ATOM 702 C C . ASP A 1 89 ? -1.805 -8.075 10.361 1.00 89.44 89 ASP A C 1
ATOM 704 O O . ASP A 1 89 ? -1.674 -7.608 11.500 1.00 89.44 89 ASP A O 1
ATOM 708 N N . ASP A 1 90 ? -1.921 -9.386 10.145 1.00 89.44 90 ASP A N 1
ATOM 709 C CA . ASP A 1 90 ? -1.901 -10.377 11.227 1.00 89.44 90 ASP A CA 1
ATOM 710 C C . ASP A 1 90 ? -0.532 -10.474 11.933 1.00 89.44 90 ASP A C 1
ATOM 712 O O . ASP A 1 90 ? -0.475 -10.888 13.093 1.00 89.44 90 ASP A O 1
ATOM 716 N N . ASP A 1 91 ? 0.549 -10.042 11.272 1.00 83.50 91 ASP A N 1
ATOM 717 C CA . ASP A 1 91 ? 1.915 -9.969 11.814 1.00 83.50 91 ASP A CA 1
ATOM 718 C C . ASP A 1 91 ? 2.198 -8.606 12.483 1.00 83.50 91 ASP A C 1
ATOM 720 O O . ASP A 1 91 ? 3.327 -8.302 12.867 1.00 83.50 91 ASP A O 1
ATOM 724 N N . LEU A 1 92 ? 1.162 -7.776 12.660 1.00 87.00 92 LEU A N 1
ATOM 725 C CA . LEU A 1 92 ? 1.230 -6.414 13.196 1.00 87.00 92 LEU A CA 1
ATOM 726 C C . LEU A 1 92 ? 2.022 -5.428 12.319 1.00 87.00 92 LEU A C 1
ATOM 728 O O . LEU A 1 92 ? 2.325 -4.312 12.762 1.00 87.00 92 LEU A O 1
ATOM 732 N N . CYS A 1 93 ? 2.311 -5.795 11.072 1.00 85.94 93 CYS A N 1
ATOM 733 C CA . CYS A 1 93 ? 3.009 -4.956 10.116 1.00 85.94 93 CYS A CA 1
ATOM 734 C C . CYS A 1 93 ? 2.031 -3.995 9.431 1.00 85.94 93 CYS A C 1
ATOM 736 O O . CYS A 1 93 ? 1.040 -4.400 8.833 1.00 85.94 93 CYS A O 1
ATOM 738 N N . VAL A 1 94 ? 2.336 -2.697 9.487 1.00 90.12 94 VAL A N 1
ATOM 739 C CA . VAL A 1 94 ? 1.751 -1.686 8.587 1.00 90.12 94 VAL A CA 1
ATOM 740 C C . VAL A 1 94 ? 2.450 -1.667 7.214 1.00 90.12 94 VAL A C 1
ATOM 742 O O . VAL A 1 94 ? 3.585 -2.149 7.114 1.00 90.12 94 VAL A O 1
ATOM 745 N N . PRO A 1 95 ? 1.857 -1.056 6.165 1.00 91.12 95 PRO A N 1
ATOM 746 C CA . PRO A 1 95 ? 2.439 -1.001 4.820 1.00 91.12 95 PRO A CA 1
ATOM 747 C C . PRO A 1 95 ? 3.876 -0.462 4.741 1.00 91.12 95 PRO A C 1
ATOM 749 O O . PRO A 1 95 ? 4.654 -0.955 3.930 1.00 91.12 95 PRO A O 1
ATOM 752 N N . TRP A 1 96 ? 4.272 0.493 5.591 1.00 88.06 96 TRP A N 1
ATOM 753 C CA . TRP A 1 96 ? 5.658 0.991 5.647 1.00 88.06 96 TRP A CA 1
ATOM 754 C C . TRP A 1 96 ? 6.693 -0.126 5.872 1.00 88.06 96 TRP A C 1
ATOM 756 O O . TRP A 1 96 ? 7.732 -0.124 5.214 1.00 88.06 96 TRP A O 1
ATOM 766 N N . HIS A 1 97 ? 6.407 -1.123 6.721 1.00 82.12 97 HIS A N 1
ATOM 767 C CA . HIS A 1 97 ? 7.343 -2.229 6.980 1.00 82.12 97 HIS A CA 1
ATOM 768 C C . HIS A 1 97 ? 7.651 -3.045 5.721 1.00 82.12 97 HIS A C 1
ATOM 770 O O . HIS A 1 97 ? 8.753 -3.562 5.572 1.00 82.12 97 HIS A O 1
ATOM 776 N N . TYR A 1 98 ? 6.700 -3.121 4.789 1.00 81.56 98 TYR A N 1
ATOM 777 C CA . TYR A 1 98 ? 6.884 -3.789 3.503 1.00 81.56 98 TYR A CA 1
ATOM 778 C C . TYR A 1 98 ? 7.737 -2.958 2.536 1.00 81.56 98 TYR A C 1
ATOM 780 O O . TYR A 1 98 ? 8.470 -3.520 1.724 1.00 81.56 98 TYR A O 1
ATOM 788 N N . ALA A 1 99 ? 7.663 -1.627 2.626 1.00 81.56 99 ALA A N 1
ATOM 789 C CA . ALA A 1 99 ? 8.374 -0.715 1.734 1.00 81.56 99 ALA A CA 1
ATOM 790 C C . ALA A 1 99 ? 9.863 -0.550 2.066 1.00 81.56 99 ALA A C 1
ATOM 792 O O . ALA A 1 99 ? 10.622 -0.141 1.192 1.00 81.56 99 ALA A O 1
ATOM 793 N N . GLN A 1 100 ? 10.300 -0.918 3.278 1.00 70.69 100 GLN A N 1
ATOM 794 C CA . GLN A 1 100 ? 11.723 -0.909 3.662 1.00 70.69 100 GLN A CA 1
ATOM 795 C C . GLN A 1 100 ? 12.591 -1.810 2.767 1.00 70.69 100 GLN A C 1
ATOM 797 O O . GLN A 1 100 ? 13.798 -1.612 2.666 1.00 70.69 100 GLN A O 1
ATOM 802 N N . PHE A 1 101 ? 11.973 -2.786 2.102 1.00 64.31 101 PHE A N 1
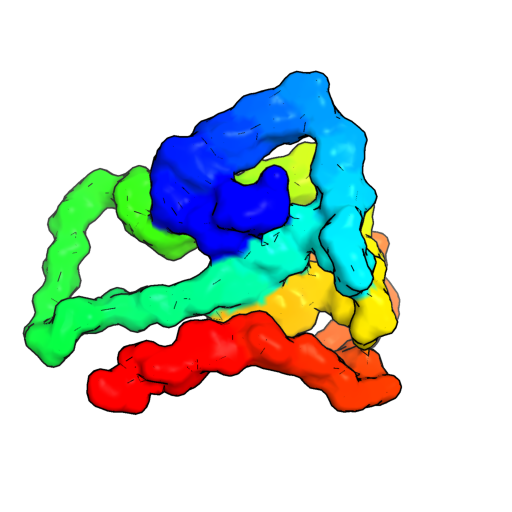ATOM 803 C CA . PHE A 1 101 ? 12.632 -3.723 1.193 1.00 64.31 101 PHE A CA 1
ATOM 804 C C . PHE A 1 101 ? 12.419 -3.369 -0.292 1.00 64.31 101 PHE A C 1
ATOM 806 O O . PHE A 1 101 ? 12.832 -4.125 -1.173 1.00 64.31 101 PHE A O 1
ATOM 813 N N . ALA A 1 102 ? 11.755 -2.244 -0.576 1.00 64.56 102 ALA A N 1
ATOM 814 C CA . ALA A 1 102 ? 11.460 -1.746 -1.917 1.00 64.56 102 ALA A CA 1
ATOM 815 C C . ALA A 1 102 ? 12.316 -0.506 -2.264 1.00 64.56 102 ALA A C 1
ATOM 817 O O . ALA A 1 102 ? 13.280 -0.180 -1.579 1.00 64.56 102 ALA A O 1
ATOM 818 N N . ASP A 1 103 ? 11.978 0.176 -3.364 1.00 71.81 103 ASP A N 1
ATOM 819 C CA . ASP A 1 103 ? 12.584 1.455 -3.764 1.00 71.81 103 ASP A CA 1
ATOM 820 C C . ASP A 1 103 ? 12.479 2.514 -2.649 1.00 71.81 103 ASP A C 1
ATOM 822 O O . ASP A 1 103 ? 11.398 2.695 -2.072 1.00 71.81 103 ASP A O 1
ATOM 826 N N . SER A 1 104 ? 13.563 3.266 -2.409 1.00 72.81 104 SER A N 1
ATOM 827 C CA . SER A 1 104 ? 13.629 4.335 -1.402 1.00 72.81 104 SER A CA 1
ATOM 828 C C . SER A 1 104 ? 12.466 5.327 -1.491 1.00 72.81 104 SER A C 1
ATOM 830 O O . SER A 1 104 ? 11.947 5.739 -0.458 1.00 72.81 104 SER A O 1
ATOM 832 N N . ARG A 1 105 ? 11.973 5.650 -2.696 1.00 84.75 105 ARG A N 1
ATOM 833 C CA . ARG A 1 105 ? 10.854 6.592 -2.898 1.00 84.75 105 ARG A CA 1
ATOM 834 C C . ARG A 1 105 ? 9.539 6.080 -2.313 1.00 84.75 105 ARG A C 1
ATOM 836 O O . ARG A 1 105 ? 8.712 6.876 -1.874 1.00 84.75 105 ARG A O 1
ATOM 843 N N . ARG A 1 106 ? 9.300 4.762 -2.346 1.00 85.50 106 ARG A N 1
ATOM 844 C CA . ARG A 1 106 ? 8.088 4.159 -1.758 1.00 85.50 106 ARG A CA 1
ATOM 845 C C . ARG A 1 106 ? 8.202 4.071 -0.252 1.00 85.50 106 ARG A C 1
ATOM 847 O O . ARG A 1 106 ? 7.211 4.336 0.424 1.00 85.50 106 ARG A O 1
ATOM 854 N N . GLY A 1 107 ? 9.397 3.724 0.227 1.00 85.25 107 GLY A N 1
ATOM 855 C CA . GLY A 1 107 ? 9.756 3.821 1.633 1.00 85.25 107 GLY A CA 1
ATOM 856 C C . GLY A 1 107 ? 9.427 5.215 2.148 1.00 85.25 107 GLY A C 1
ATOM 857 O O . GLY A 1 107 ? 8.488 5.354 2.919 1.00 85.25 107 GLY A O 1
ATOM 858 N N . GLU A 1 108 ? 10.126 6.241 1.668 1.00 87.50 108 GLU A N 1
ATOM 859 C CA . GLU A 1 108 ? 9.947 7.640 2.091 1.00 87.50 108 GLU A CA 1
ATOM 860 C C . GLU A 1 108 ? 8.478 8.077 2.063 1.00 87.50 108 GLU A C 1
ATOM 862 O O . GLU A 1 108 ? 7.956 8.535 3.074 1.00 87.50 108 GLU A O 1
ATOM 867 N N . LEU A 1 109 ? 7.767 7.828 0.956 1.00 91.00 109 LEU A N 1
ATOM 868 C CA . LEU A 1 109 ? 6.348 8.175 0.844 1.00 91.00 109 LEU A CA 1
ATOM 869 C C . LEU A 1 109 ? 5.494 7.541 1.952 1.00 91.00 109 LEU A C 1
ATOM 871 O O . LEU A 1 109 ? 4.604 8.194 2.503 1.00 91.00 109 LEU A O 1
ATOM 875 N N . LEU A 1 110 ? 5.714 6.257 2.238 1.00 90.62 110 LEU A N 1
ATOM 876 C CA . LEU A 1 110 ? 4.978 5.560 3.283 1.00 90.62 110 LEU A CA 1
ATOM 877 C C . LEU A 1 110 ? 5.445 5.979 4.672 1.00 90.62 110 LEU A C 1
ATOM 879 O O . LEU A 1 110 ? 4.586 6.064 5.540 1.00 90.62 110 LEU A O 1
ATOM 883 N N . LEU A 1 111 ? 6.729 6.282 4.886 1.00 87.44 111 LEU A N 1
ATOM 884 C CA . LEU A 1 111 ? 7.210 6.811 6.164 1.00 87.44 111 LEU A CA 1
ATOM 885 C C . LEU A 1 111 ? 6.478 8.093 6.499 1.00 87.44 111 LEU A C 1
ATOM 887 O O . LEU A 1 111 ? 5.862 8.185 7.555 1.00 87.44 111 LEU A O 1
ATOM 891 N N . ASP A 1 112 ? 6.513 9.037 5.561 1.00 90.25 112 ASP A N 1
ATOM 892 C CA . ASP A 1 112 ? 5.937 10.361 5.719 1.00 90.25 112 ASP A CA 1
ATOM 893 C C . ASP A 1 112 ? 4.441 10.231 5.992 1.00 90.25 112 ASP A C 1
ATOM 895 O O . ASP A 1 112 ? 3.948 10.732 6.997 1.00 90.25 112 ASP A O 1
ATOM 899 N N . SER A 1 113 ? 3.735 9.437 5.179 1.00 91.50 113 SER A N 1
ATOM 900 C CA . SER A 1 113 ? 2.296 9.199 5.364 1.00 91.50 113 SER A CA 1
ATOM 901 C C . SER A 1 113 ? 1.971 8.532 6.708 1.00 91.50 113 SER A C 1
ATOM 903 O O . SER A 1 113 ? 0.916 8.778 7.289 1.00 91.50 113 SER A O 1
ATOM 905 N N . THR A 1 114 ? 2.857 7.663 7.199 1.00 88.12 114 THR A N 1
ATOM 906 C CA . THR A 1 114 ? 2.664 6.930 8.456 1.00 88.12 114 THR A CA 1
ATOM 907 C C . THR A 1 114 ? 2.951 7.832 9.662 1.00 88.12 114 THR A C 1
ATOM 909 O O . THR A 1 114 ? 2.158 7.853 10.598 1.00 88.12 114 THR A O 1
ATOM 912 N N . ILE A 1 115 ? 4.021 8.633 9.625 1.00 88.00 115 ILE A N 1
ATOM 913 C CA . ILE A 1 115 ? 4.351 9.633 10.656 1.00 88.00 115 ILE A CA 1
ATOM 914 C C . ILE A 1 115 ? 3.288 10.735 10.701 1.00 88.00 115 ILE A C 1
ATOM 916 O O . ILE A 1 115 ? 2.922 11.193 11.779 1.00 88.00 115 ILE A O 1
ATOM 920 N N . GLU A 1 116 ? 2.764 11.161 9.551 1.00 89.69 116 GLU A N 1
ATOM 921 C CA . GLU A 1 116 ? 1.652 12.113 9.496 1.00 89.69 116 GLU A CA 1
ATOM 922 C C . GLU A 1 116 ? 0.391 11.556 10.171 1.00 89.69 116 GLU A C 1
ATOM 924 O O . GLU A 1 116 ? -0.319 12.293 10.859 1.00 89.69 116 GLU A O 1
ATOM 929 N N . ALA A 1 117 ? 0.114 10.261 9.994 1.00 88.88 117 ALA A N 1
ATOM 930 C CA . ALA A 1 117 ? -1.029 9.597 10.613 1.00 88.88 117 ALA A CA 1
ATOM 931 C C . ALA A 1 117 ? -0.827 9.336 12.118 1.00 88.88 117 ALA A C 1
ATOM 933 O O . ALA A 1 117 ? -1.791 9.420 12.883 1.00 88.88 117 ALA A O 1
ATOM 934 N N . ASP A 1 118 ? 0.402 9.035 12.541 1.00 86.00 118 ASP A N 1
ATOM 935 C CA . ASP A 1 118 ? 0.788 8.838 13.938 1.00 86.00 118 ASP A CA 1
ATOM 936 C C . ASP A 1 118 ? 2.217 9.357 14.202 1.00 86.00 118 ASP A C 1
ATOM 938 O O . ASP A 1 118 ? 3.197 8.620 14.048 1.00 86.00 118 ASP A O 1
ATOM 942 N N . PRO A 1 119 ? 2.360 10.616 14.662 1.00 84.06 119 PRO A N 1
ATOM 943 C CA . PRO A 1 119 ? 3.667 11.201 14.967 1.00 84.06 119 PRO A CA 1
ATOM 944 C C . PRO A 1 119 ? 4.406 10.509 16.119 1.00 84.06 119 PRO A C 1
ATOM 946 O O . PRO A 1 119 ? 5.601 10.738 16.306 1.00 84.06 119 PRO A O 1
ATOM 949 N N . GLY A 1 120 ? 3.693 9.715 16.927 1.00 78.06 120 GLY A N 1
ATOM 950 C CA . GLY A 1 120 ? 4.247 8.938 18.032 1.00 78.06 120 GLY A CA 1
ATOM 951 C C . GLY A 1 120 ? 4.656 7.522 17.635 1.00 78.06 120 GLY A C 1
ATOM 952 O O . GLY A 1 120 ? 5.081 6.766 18.511 1.00 78.06 120 GLY A O 1
ATOM 953 N N . LEU A 1 121 ? 4.524 7.151 16.356 1.00 71.06 121 LEU A N 1
ATOM 954 C CA . LEU A 1 121 ? 4.839 5.807 15.903 1.00 71.06 121 LEU A CA 1
ATOM 955 C C . LEU A 1 121 ? 6.327 5.497 16.090 1.00 71.06 121 LEU A C 1
ATOM 957 O O . LEU A 1 121 ? 7.211 6.140 15.512 1.00 71.06 121 LEU A O 1
ATOM 961 N N . ASP A 1 122 ? 6.587 4.426 16.835 1.00 70.06 122 ASP A N 1
ATOM 962 C CA . ASP A 1 122 ? 7.905 3.814 16.903 1.00 70.06 122 ASP A CA 1
ATOM 963 C C . ASP A 1 122 ? 8.192 3.040 15.608 1.00 70.06 122 ASP A C 1
ATOM 965 O O . ASP A 1 122 ? 7.918 1.848 15.475 1.00 70.06 122 ASP A O 1
ATOM 969 N N . HIS A 1 123 ? 8.704 3.758 14.613 1.00 62.00 123 HIS A N 1
ATOM 970 C CA . HIS A 1 123 ? 9.003 3.243 13.277 1.00 62.00 123 HIS A CA 1
ATOM 971 C C . HIS A 1 123 ? 10.292 2.402 13.215 1.00 62.00 123 HIS A C 1
ATOM 973 O O . HIS A 1 123 ? 10.622 1.891 12.141 1.00 62.00 123 HIS A O 1
ATOM 979 N N . TYR A 1 124 ? 11.005 2.247 14.340 1.00 59.62 124 TYR A N 1
ATOM 980 C CA . TYR A 1 124 ? 12.167 1.361 14.481 1.00 59.62 124 TYR A CA 1
ATOM 981 C C . TYR A 1 124 ? 11.788 -0.038 14.983 1.00 59.62 124 TYR A C 1
ATOM 983 O O . TYR A 1 124 ? 12.585 -0.971 14.859 1.00 59.62 124 TYR A O 1
ATOM 991 N N . LEU A 1 125 ? 10.582 -0.200 15.532 1.00 57.25 125 LEU A N 1
ATOM 992 C CA . LEU A 1 125 ? 10.081 -1.462 16.063 1.00 57.25 125 LEU A CA 1
ATOM 993 C C . LEU A 1 125 ? 9.344 -2.246 14.971 1.00 57.25 125 LEU A C 1
ATOM 995 O O . LEU A 1 125 ? 8.134 -2.125 14.786 1.00 57.25 125 LEU A O 1
ATOM 999 N N . VAL A 1 126 ? 10.088 -3.101 14.264 1.00 59.84 126 VAL A N 1
ATOM 1000 C CA . VAL A 1 126 ? 9.473 -4.254 13.591 1.00 59.84 126 VAL A CA 1
ATOM 1001 C C . VAL A 1 126 ? 8.837 -5.113 14.695 1.00 59.84 126 VAL A C 1
ATOM 1003 O O . VAL A 1 126 ? 9.514 -5.361 15.694 1.00 59.84 126 VAL A O 1
ATOM 1006 N N . PRO A 1 127 ? 7.560 -5.525 14.581 1.00 58.97 127 PRO A N 1
ATOM 1007 C CA . PRO A 1 127 ? 6.883 -6.275 15.635 1.00 58.97 127 PRO A CA 1
ATOM 1008 C C . PRO A 1 127 ? 7.698 -7.488 16.101 1.00 58.97 127 PRO A C 1
ATOM 1010 O O . PRO A 1 127 ? 8.220 -8.236 15.276 1.00 58.97 127 PRO A O 1
ATOM 1013 N N . ASP A 1 128 ? 7.792 -7.689 17.419 1.00 48.03 128 ASP A N 1
ATOM 1014 C CA . ASP A 1 128 ? 8.472 -8.846 18.007 1.00 48.03 128 ASP A CA 1
ATOM 1015 C C . ASP A 1 128 ? 7.732 -10.140 17.625 1.00 48.03 128 ASP A C 1
ATOM 1017 O O . ASP A 1 128 ? 6.708 -10.507 18.206 1.00 48.03 128 ASP A O 1
ATOM 1021 N N . GLY A 1 129 ? 8.261 -10.828 16.617 1.00 51.91 129 GLY A N 1
ATOM 1022 C CA . GLY A 1 129 ? 7.753 -12.084 16.082 1.00 51.91 129 GLY A CA 1
ATOM 1023 C C . GLY A 1 129 ? 8.520 -12.480 14.822 1.00 51.91 129 GLY A C 1
ATOM 1024 O O . GLY A 1 129 ? 9.104 -11.635 14.145 1.00 51.91 129 GLY A O 1
ATOM 1025 N N . GLU 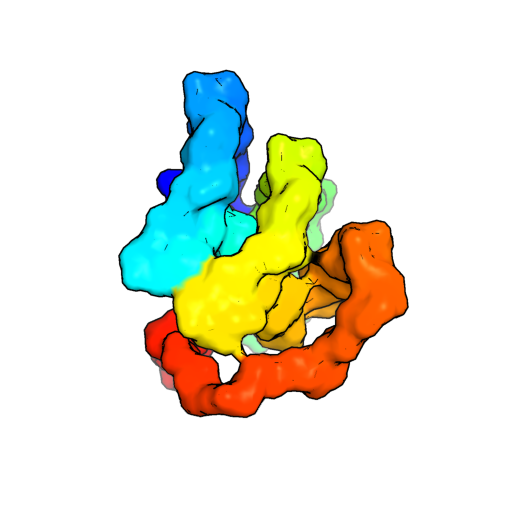A 1 130 ? 8.546 -13.774 14.493 1.00 49.38 130 GLU A N 1
ATOM 1026 C CA . GLU A 1 130 ? 8.922 -14.208 13.144 1.00 49.38 130 GLU A CA 1
ATOM 1027 C C . GLU A 1 130 ? 7.878 -13.645 12.177 1.00 49.38 130 GLU A C 1
ATOM 1029 O O . GLU A 1 130 ? 6.853 -14.284 11.942 1.00 49.38 130 GLU A O 1
ATOM 1034 N N . VAL A 1 131 ? 8.109 -12.443 11.639 1.00 52.38 131 VAL A N 1
ATOM 1035 C CA . VAL A 1 131 ? 7.346 -11.952 10.491 1.00 52.38 131 VAL A CA 1
ATOM 1036 C C . VAL A 1 131 ? 7.380 -13.073 9.453 1.00 52.38 131 VAL A C 1
ATOM 1038 O O . VAL A 1 131 ? 8.457 -13.531 9.052 1.00 52.38 131 VAL A O 1
ATOM 1041 N N . ARG A 1 132 ? 6.214 -13.608 9.081 1.00 52.03 132 ARG A N 1
ATOM 1042 C CA . ARG A 1 132 ? 6.138 -14.764 8.183 1.00 52.03 132 ARG A CA 1
ATOM 1043 C C . ARG A 1 132 ? 6.368 -14.291 6.752 1.00 52.03 132 ARG A C 1
ATOM 1045 O O . ARG A 1 132 ? 5.446 -13.972 5.999 1.00 52.03 132 ARG A O 1
ATOM 1052 N N . TRP A 1 133 ? 7.648 -14.215 6.393 1.00 55.44 133 TRP A N 1
ATOM 1053 C CA . TRP A 1 133 ? 8.185 -13.639 5.156 1.00 55.44 133 TRP A CA 1
ATOM 1054 C C . TRP A 1 133 ? 7.930 -14.459 3.879 1.00 55.44 133 TRP A C 1
ATOM 1056 O O . TRP A 1 133 ? 8.653 -14.308 2.894 1.00 55.44 133 TRP A O 1
ATOM 1066 N N . ASP A 1 134 ? 6.897 -15.298 3.829 1.00 52.88 134 ASP A N 1
ATOM 1067 C CA . ASP A 1 134 ? 6.604 -16.205 2.705 1.00 52.88 134 ASP A CA 1
ATOM 1068 C C . ASP A 1 134 ? 6.392 -15.470 1.363 1.00 52.88 134 ASP A C 1
ATOM 1070 O O . ASP A 1 134 ? 6.372 -16.082 0.299 1.00 52.88 134 ASP A O 1
ATOM 1074 N N . ILE A 1 135 ? 6.234 -14.144 1.399 1.00 46.59 135 ILE A N 1
ATOM 1075 C CA . ILE A 1 135 ? 6.175 -13.283 0.219 1.00 46.59 135 ILE A CA 1
ATOM 1076 C C . ILE A 1 135 ? 7.568 -12.827 -0.268 1.00 46.59 135 ILE A C 1
ATOM 1078 O O . ILE A 1 135 ? 7.773 -12.690 -1.474 1.00 46.59 135 ILE A O 1
ATOM 1082 N N . VAL A 1 136 ? 8.548 -12.640 0.623 1.00 44.84 136 VAL A N 1
ATOM 1083 C CA . VAL A 1 136 ? 9.922 -12.228 0.260 1.00 44.84 136 VAL A CA 1
ATOM 1084 C C . VAL A 1 136 ? 10.665 -13.353 -0.472 1.00 44.84 136 VAL A C 1
ATOM 1086 O O . VAL A 1 136 ? 11.548 -13.093 -1.290 1.00 44.84 136 VAL A O 1
ATOM 1089 N N . GLN A 1 137 ? 10.247 -14.609 -0.274 1.00 43.12 137 GLN A N 1
ATOM 1090 C CA . GLN A 1 137 ? 10.775 -15.760 -1.015 1.00 43.12 137 GLN A CA 1
ATOM 1091 C C . GLN A 1 137 ? 10.566 -15.669 -2.536 1.00 43.12 137 GLN A C 1
ATOM 1093 O O . GLN A 1 137 ? 11.348 -16.251 -3.282 1.00 43.12 137 GLN A O 1
ATOM 1098 N N . ILE A 1 138 ? 9.580 -14.906 -3.020 1.00 40.28 138 ILE A N 1
ATOM 1099 C CA . ILE A 1 138 ? 9.372 -14.710 -4.465 1.00 40.28 138 ILE A CA 1
ATOM 1100 C C . ILE A 1 138 ? 10.418 -13.740 -5.045 1.00 40.28 138 ILE A C 1
ATOM 1102 O O . ILE A 1 138 ? 10.808 -13.868 -6.202 1.00 40.28 138 ILE A O 1
ATOM 1106 N N . CYS A 1 139 ? 10.935 -12.813 -4.237 1.00 36.75 139 CYS A N 1
ATOM 1107 C CA . CYS A 1 139 ? 11.895 -11.797 -4.673 1.00 36.75 139 CYS A CA 1
ATOM 1108 C C . CYS A 1 139 ? 13.342 -12.316 -4.686 1.00 36.75 139 CYS A C 1
ATOM 1110 O O . CYS A 1 139 ? 14.151 -11.847 -5.480 1.00 36.75 139 CYS A O 1
ATOM 1112 N N . HIS A 1 140 ? 13.667 -13.302 -3.841 1.00 36.22 140 HIS A N 1
ATOM 1113 C CA . HIS A 1 140 ? 15.015 -13.879 -3.745 1.00 36.22 140 HIS A CA 1
ATOM 1114 C C . HIS A 1 140 ? 15.277 -15.084 -4.665 1.00 36.22 140 HIS A C 1
ATOM 1116 O O . HIS A 1 140 ? 16.433 -15.474 -4.814 1.00 36.22 140 HIS A O 1
ATOM 1122 N N . MET A 1 141 ? 14.255 -15.680 -5.291 1.00 32.66 141 MET A N 1
ATOM 1123 C CA . MET A 1 141 ? 14.426 -16.899 -6.103 1.00 32.66 141 MET A CA 1
ATOM 1124 C C . MET A 1 141 ? 14.748 -16.672 -7.592 1.00 32.66 141 MET A C 1
ATOM 1126 O O . MET A 1 141 ? 14.976 -17.648 -8.297 1.00 32.66 141 MET A O 1
ATOM 1130 N N . ASN A 1 142 ? 14.844 -15.425 -8.068 1.00 32.97 142 ASN A N 1
ATOM 1131 C CA . ASN A 1 142 ? 15.186 -15.123 -9.470 1.00 32.97 142 ASN A CA 1
ATOM 1132 C C . ASN A 1 142 ? 16.648 -14.681 -9.688 1.00 32.97 142 ASN A C 1
ATOM 1134 O O . ASN A 1 142 ? 16.961 -14.086 -10.715 1.00 32.97 142 ASN A O 1
ATOM 1138 N N . SER A 1 143 ? 17.544 -14.993 -8.748 1.00 36.25 143 SER A N 1
ATOM 1139 C CA . SER A 1 143 ? 18.993 -14.808 -8.904 1.00 36.25 143 SER A CA 1
ATOM 1140 C C . SER A 1 143 ? 19.697 -16.164 -9.017 1.00 36.25 143 SER A C 1
ATOM 1142 O O . SER A 1 143 ? 20.376 -16.578 -8.078 1.00 36.25 143 SER A O 1
ATOM 1144 N N . TYR A 1 144 ? 19.519 -16.856 -10.144 1.00 34.66 144 TYR A N 1
ATOM 1145 C CA . TYR A 1 144 ? 20.384 -17.960 -10.582 1.00 34.66 144 TYR A CA 1
ATOM 1146 C C . TYR A 1 144 ? 20.593 -17.905 -12.091 1.00 34.66 144 TYR A C 1
ATOM 1148 O O . TYR A 1 144 ? 19.593 -17.685 -12.809 1.00 34.66 144 TYR A O 1
#